Protein AF-A0A7W6MPR5-F1 (afdb_monomer)

Nearest PDB structures (foldseek):
  4wyq-assembly2_D  TM=4.934E-01  e=2.262E+00  Homo sapiens
  6t80-assembly1_B  TM=5.579E-01  e=5.886E+00  Homo sapiens
  6ww7-assembly1_E  TM=2.847E-01  e=5.260E+00  Homo sapiens

Mean predicted aligned error: 9.6 Å

Sequence (88 aa):
MIRRLLSRLFRPSAQIRQEVTVLLAMYGTKGAWLEARDRMRAAQKDARWVDDGVVRHRRRYWNSVMREIERQTGYRHQSETARRYLDP

Foldseek 3Di:
DCPVVVCVVDDDDPVLVVLLVVLCVPQNLVRSLVVLVVQLVVLVVCVVPDDPVSNVVSNVSSVSSNVVSCVVPVDDDDPPVVPVPPDD

Structure (mmCIF, N/CA/C/O backbone):
data_AF-A0A7W6MPR5-F1
#
_entry.id   AF-A0A7W6MPR5-F1
#
loop_
_atom_site.group_PDB
_atom_site.id
_atom_site.type_symbol
_atom_site.label_atom_id
_atom_site.label_alt_id
_atom_site.label_comp_id
_atom_site.label_asym_id
_atom_site.label_entity_id
_atom_site.label_seq_id
_atom_site.pdbx_PDB_ins_code
_atom_site.Cartn_x
_atom_site.Cartn_y
_atom_site.Cartn_z
_atom_site.occupancy
_atom_site.B_iso_or_equiv
_atom_site.auth_seq_id
_atom_site.auth_comp_id
_atom_site.auth_asym_id
_atom_site.auth_atom_id
_atom_site.pdbx_PDB_model_num
ATOM 1 N N . MET A 1 1 ? -18.000 15.534 -4.881 1.00 48.91 1 MET A N 1
ATOM 2 C CA . MET A 1 1 ? -18.742 14.247 -4.821 1.00 48.91 1 MET A CA 1
ATOM 3 C C . MET A 1 1 ? -18.282 13.186 -5.847 1.00 48.91 1 MET A C 1
ATOM 5 O O . MET A 1 1 ? -18.586 12.016 -5.664 1.00 48.91 1 MET A O 1
ATOM 9 N N . ILE A 1 2 ? -17.472 13.540 -6.860 1.00 45.66 2 ILE A N 1
ATOM 10 C CA . ILE A 1 2 ? -17.041 12.656 -7.974 1.00 45.66 2 ILE A CA 1
ATOM 11 C C . ILE A 1 2 ? -16.001 11.575 -7.580 1.00 45.66 2 ILE A C 1
ATOM 13 O O . ILE A 1 2 ? -15.927 10.515 -8.199 1.00 45.66 2 ILE A O 1
ATOM 17 N N . ARG A 1 3 ? -15.229 11.770 -6.498 1.00 43.59 3 ARG A N 1
ATOM 18 C CA . ARG A 1 3 ? -14.135 10.853 -6.097 1.00 43.59 3 ARG A CA 1
ATOM 19 C C . ARG A 1 3 ? -14.580 9.433 -5.701 1.00 43.59 3 ARG A C 1
ATOM 21 O O . ARG A 1 3 ? -13.797 8.508 -5.870 1.00 43.59 3 ARG A O 1
ATOM 28 N N . ARG A 1 4 ? -15.816 9.245 -5.210 1.00 46.72 4 ARG A N 1
ATOM 29 C CA . ARG A 1 4 ? -16.369 7.915 -4.857 1.00 46.72 4 ARG A CA 1
ATOM 30 C C . ARG A 1 4 ? -16.871 7.117 -6.071 1.00 46.72 4 ARG A C 1
ATOM 32 O O . ARG A 1 4 ? -17.012 5.901 -5.977 1.00 46.72 4 ARG A O 1
ATOM 39 N N . LEU A 1 5 ? -17.135 7.779 -7.199 1.00 44.19 5 LEU A N 1
ATOM 40 C CA . LEU A 1 5 ? -17.618 7.126 -8.422 1.00 44.19 5 LEU A CA 1
ATOM 41 C C . LEU A 1 5 ? -16.471 6.489 -9.219 1.00 44.19 5 LEU A C 1
ATOM 43 O O . LEU A 1 5 ? -16.605 5.361 -9.683 1.00 44.19 5 LEU A O 1
ATOM 47 N N . LEU A 1 6 ? -15.301 7.132 -9.272 1.00 47.28 6 LEU A N 1
ATOM 48 C CA . LEU A 1 6 ? -14.132 6.581 -9.974 1.00 47.28 6 LEU A CA 1
ATOM 49 C C . LEU A 1 6 ? -13.537 5.338 -9.289 1.00 47.28 6 LEU A C 1
ATOM 51 O O . LEU A 1 6 ? -12.983 4.475 -9.963 1.00 47.28 6 LEU A O 1
ATOM 55 N N . SER A 1 7 ? -13.707 5.189 -7.971 1.00 47.69 7 SER A N 1
ATOM 56 C CA . SER A 1 7 ? -13.263 3.995 -7.233 1.00 47.69 7 SER A CA 1
ATOM 57 C C . SER A 1 7 ? -14.096 2.739 -7.515 1.00 47.69 7 SER A C 1
ATOM 59 O O . SER A 1 7 ? -13.677 1.646 -7.143 1.00 47.69 7 SER A O 1
ATOM 61 N N . ARG A 1 8 ? -15.276 2.868 -8.144 1.00 47.03 8 ARG A N 1
ATOM 62 C CA . ARG A 1 8 ? -16.105 1.718 -8.551 1.00 47.03 8 ARG A CA 1
ATOM 63 C C . ARG A 1 8 ? -15.729 1.165 -9.926 1.00 47.03 8 ARG A C 1
ATOM 65 O O . ARG A 1 8 ? -15.915 -0.025 -10.146 1.00 47.03 8 ARG A O 1
ATOM 72 N N . LEU A 1 9 ? -15.187 1.997 -10.818 1.00 49.50 9 LEU A N 1
ATOM 73 C CA . LEU A 1 9 ? -14.858 1.602 -12.194 1.00 49.50 9 LEU A CA 1
ATOM 74 C C . LEU A 1 9 ? -13.532 0.836 -12.310 1.00 49.50 9 LEU A C 1
ATOM 76 O O . LEU A 1 9 ? -13.332 0.104 -13.270 1.00 49.50 9 LEU A O 1
ATOM 80 N N . PHE A 1 10 ? -12.659 0.929 -11.305 1.00 55.47 10 PHE A N 1
ATOM 81 C CA . PHE A 1 10 ? -11.404 0.182 -11.252 1.00 55.47 10 PHE A CA 1
ATOM 82 C C . PHE A 1 10 ? -11.356 -0.647 -9.973 1.00 55.47 10 PHE A C 1
ATOM 84 O O . PHE A 1 10 ? -10.779 -0.238 -8.964 1.00 55.47 10 PHE A O 1
ATOM 91 N N . ARG A 1 11 ? -11.998 -1.824 -10.001 1.00 61.03 11 ARG A N 1
ATOM 92 C CA . ARG A 1 11 ? -11.775 -2.837 -8.962 1.00 61.03 11 ARG A CA 1
ATOM 93 C C . ARG A 1 11 ? -10.273 -3.158 -8.929 1.00 61.03 11 ARG A C 1
ATOM 95 O O . ARG A 1 11 ? -9.706 -3.425 -9.988 1.00 61.03 11 ARG A O 1
ATOM 102 N N . PRO A 1 12 ? -9.629 -3.174 -7.750 1.00 65.69 12 PRO A N 1
ATOM 103 C CA . PRO A 1 12 ? -8.247 -3.619 -7.648 1.00 65.69 12 PRO A CA 1
ATOM 104 C C . PRO A 1 12 ? -8.136 -5.051 -8.170 1.00 65.69 12 PRO A C 1
ATOM 106 O O . PRO A 1 12 ? -9.060 -5.857 -7.979 1.00 65.69 12 PRO A O 1
ATOM 109 N N . SER A 1 13 ? -7.007 -5.370 -8.803 1.00 82.75 13 SER A N 1
ATOM 110 C CA . SER A 1 13 ? -6.704 -6.747 -9.183 1.00 82.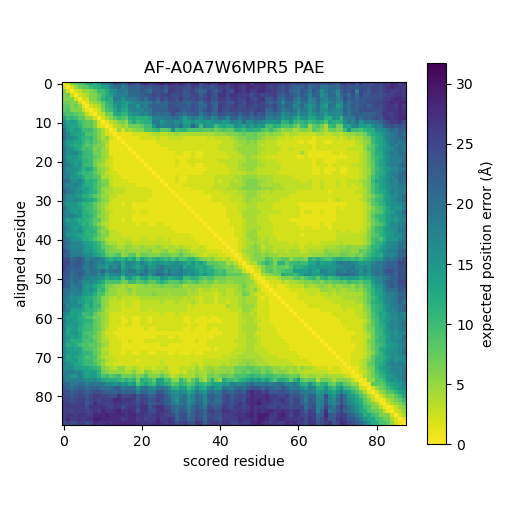75 13 SER A CA 1
ATOM 111 C C . SER A 1 13 ? -6.676 -7.645 -7.939 1.00 82.75 13 SER A C 1
ATOM 113 O O . SER A 1 13 ? -6.461 -7.173 -6.817 1.00 82.75 13 SER A O 1
ATOM 115 N N . ALA A 1 14 ? -6.900 -8.950 -8.122 1.00 87.62 14 ALA A N 1
ATOM 116 C CA . ALA A 1 14 ? -6.819 -9.916 -7.024 1.00 87.62 14 ALA A CA 1
ATOM 117 C C . ALA A 1 14 ? -5.455 -9.853 -6.312 1.00 87.62 14 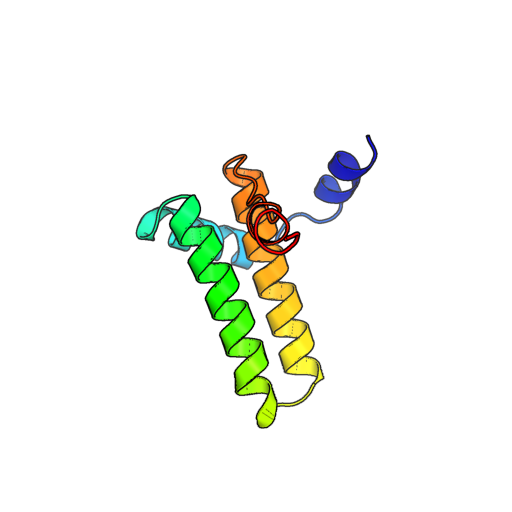ALA A C 1
ATOM 119 O O . ALA A 1 14 ? -5.403 -9.899 -5.088 1.00 87.62 14 ALA A O 1
ATOM 120 N N . GLN A 1 15 ? -4.384 -9.626 -7.078 1.00 91.25 15 GLN A N 1
ATOM 121 C CA . GLN A 1 15 ? -3.029 -9.432 -6.567 1.00 91.25 15 GLN A CA 1
ATOM 122 C C . GLN A 1 15 ? -2.928 -8.246 -5.597 1.00 91.25 15 GLN A C 1
ATOM 124 O O . GLN A 1 15 ? -2.410 -8.409 -4.499 1.00 91.25 15 GLN A O 1
ATOM 129 N N . ILE A 1 16 ? -3.463 -7.072 -5.958 1.00 93.06 16 ILE A N 1
ATOM 130 C CA . ILE A 1 16 ? -3.414 -5.889 -5.082 1.00 93.06 16 ILE A CA 1
ATOM 131 C C . ILE A 1 16 ? -4.192 -6.147 -3.791 1.00 93.06 16 ILE A C 1
ATOM 133 O O . ILE A 1 16 ? -3.730 -5.770 -2.720 1.00 93.06 16 ILE A O 1
ATOM 137 N N . ARG A 1 17 ? -5.355 -6.807 -3.869 1.00 92.25 17 ARG A N 1
ATOM 138 C CA . ARG A 1 17 ? -6.124 -7.143 -2.661 1.00 92.25 17 ARG A CA 1
ATOM 139 C C . ARG A 1 17 ? -5.341 -8.071 -1.737 1.00 92.25 17 ARG A C 1
ATOM 141 O O . ARG A 1 17 ? -5.292 -7.796 -0.545 1.00 92.25 17 ARG A O 1
ATOM 148 N N . GLN A 1 18 ? -4.713 -9.107 -2.289 1.00 93.94 18 GLN A N 1
ATOM 149 C CA . GLN A 1 18 ? -3.908 -10.045 -1.511 1.00 93.94 18 GLN A CA 1
ATOM 150 C C .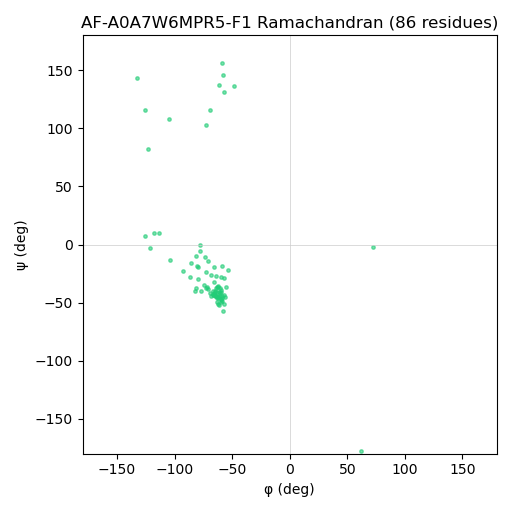 GLN A 1 18 ? -2.716 -9.348 -0.845 1.00 93.94 18 GLN A C 1
ATOM 152 O O . GLN A 1 18 ? -2.505 -9.521 0.352 1.00 93.94 18 GLN A O 1
ATOM 157 N N . GLU A 1 19 ? -1.982 -8.513 -1.588 1.00 95.44 19 GLU A N 1
ATOM 158 C CA . GLU A 1 19 ? -0.859 -7.729 -1.055 1.00 95.44 19 GLU A CA 1
ATOM 159 C C . GLU A 1 19 ? -1.307 -6.853 0.122 1.00 95.44 19 GLU A C 1
ATOM 161 O O . GLU A 1 19 ? -0.670 -6.820 1.171 1.00 95.44 19 GLU A O 1
ATOM 166 N N . VAL A 1 20 ? -2.448 -6.176 -0.025 1.00 96.50 20 VAL A N 1
ATOM 167 C CA . VAL A 1 20 ? -3.020 -5.319 1.020 1.00 96.50 20 VAL A CA 1
ATOM 168 C C . VAL A 1 20 ? -3.402 -6.134 2.249 1.00 96.50 20 VAL A C 1
ATOM 170 O O . VAL A 1 20 ? -3.080 -5.724 3.360 1.00 96.50 20 VAL A O 1
ATOM 173 N N . THR A 1 21 ? -4.037 -7.295 2.073 1.00 96.19 21 THR A N 1
ATOM 174 C CA . THR A 1 21 ? -4.381 -8.190 3.185 1.00 96.19 21 THR A CA 1
ATOM 175 C C . THR A 1 21 ? -3.137 -8.630 3.954 1.00 96.19 21 THR A C 1
ATOM 177 O O . THR A 1 21 ? -3.139 -8.570 5.182 1.00 96.19 21 THR A O 1
ATOM 180 N N . VAL A 1 22 ? -2.060 -9.001 3.255 1.00 97.06 22 VAL A N 1
ATOM 181 C CA . VAL A 1 22 ? -0.786 -9.381 3.887 1.00 97.06 22 VAL A CA 1
ATOM 182 C C . VAL A 1 22 ? -0.180 -8.202 4.649 1.00 97.06 22 VAL A C 1
ATOM 184 O O . VAL A 1 22 ? 0.154 -8.336 5.825 1.00 97.06 22 VAL A O 1
ATOM 187 N N . LEU A 1 23 ? -0.090 -7.028 4.020 1.00 97.00 23 LEU A N 1
ATOM 188 C CA . LEU A 1 23 ? 0.471 -5.837 4.661 1.00 97.00 23 LEU A CA 1
ATOM 189 C C . LEU A 1 23 ? -0.321 -5.423 5.906 1.00 97.00 23 LEU A C 1
ATOM 191 O O . LEU A 1 23 ? 0.274 -5.076 6.925 1.00 97.00 23 LEU A O 1
ATOM 195 N N . LEU A 1 24 ? -1.653 -5.475 5.843 1.00 96.38 24 LEU A N 1
ATOM 196 C CA . LEU A 1 24 ? -2.512 -5.164 6.983 1.00 96.38 24 LEU A CA 1
ATOM 197 C C . LEU A 1 24 ? -2.336 -6.171 8.120 1.00 96.38 24 LEU A C 1
ATOM 199 O O . LEU A 1 24 ? -2.269 -5.753 9.275 1.00 96.38 24 LEU A O 1
ATOM 203 N N . ALA A 1 25 ? -2.222 -7.463 7.803 1.00 95.94 25 ALA A N 1
ATOM 204 C CA . ALA A 1 25 ? -1.998 -8.506 8.800 1.00 95.94 25 ALA A CA 1
ATOM 205 C C . ALA A 1 25 ? -0.642 -8.354 9.509 1.00 95.94 25 ALA A C 1
ATOM 207 O O . ALA A 1 25 ? -0.555 -8.576 10.712 1.00 95.94 25 ALA A O 1
ATOM 208 N N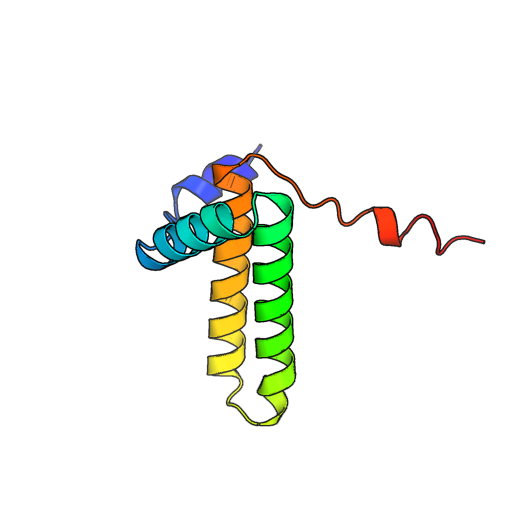 . MET A 1 26 ? 0.403 -7.949 8.781 1.00 97.12 26 MET A N 1
ATOM 209 C CA . MET A 1 26 ? 1.758 -7.834 9.331 1.00 97.12 26 MET A CA 1
ATOM 210 C C . MET A 1 26 ? 2.009 -6.525 10.086 1.00 97.12 26 MET A C 1
ATOM 212 O O . MET A 1 26 ? 2.688 -6.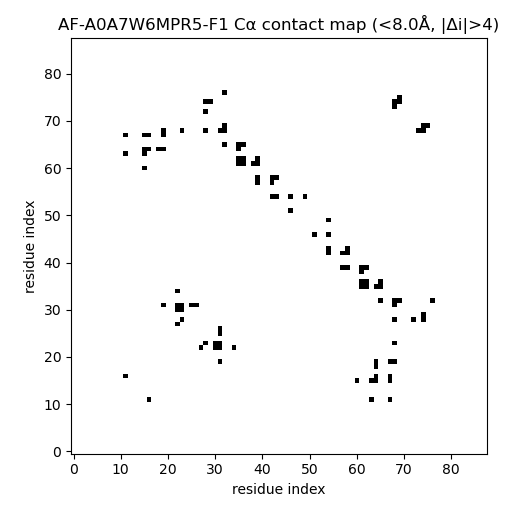527 11.109 1.00 97.12 26 MET A O 1
ATOM 216 N N . TYR A 1 27 ? 1.499 -5.400 9.580 1.00 95.19 27 TYR A N 1
ATOM 217 C CA . TYR A 1 27 ? 1.927 -4.067 10.027 1.00 95.19 27 TYR A CA 1
ATOM 218 C C . TYR A 1 27 ? 0.789 -3.202 10.586 1.00 95.19 27 TYR A C 1
ATOM 220 O O . TYR A 1 27 ? 1.018 -2.063 11.008 1.00 95.19 27 TYR A O 1
ATOM 228 N N . GLY A 1 28 ? -0.450 -3.700 10.557 1.00 92.75 28 GLY A N 1
ATOM 229 C CA . GLY A 1 28 ? -1.636 -2.900 10.844 1.00 92.75 28 GLY A CA 1
ATOM 230 C C . GLY A 1 28 ? -1.819 -1.743 9.854 1.00 92.75 28 GLY A C 1
ATOM 231 O O . GLY A 1 28 ? -1.056 -1.552 8.910 1.00 92.75 28 GLY A O 1
ATOM 232 N N . THR A 1 29 ? -2.846 -0.924 10.061 1.00 93.75 29 THR A N 1
ATOM 233 C CA . THR A 1 29 ? -3.286 0.066 9.064 1.00 93.75 29 THR A CA 1
ATOM 234 C C . THR A 1 29 ? -2.234 1.121 8.698 1.00 93.75 29 THR A C 1
ATOM 236 O O . THR A 1 29 ? -1.946 1.342 7.521 1.00 93.75 29 THR A O 1
ATOM 239 N N . LYS A 1 30 ? -1.649 1.792 9.700 1.00 93.69 30 LYS A N 1
ATOM 240 C CA . LYS A 1 30 ? -0.639 2.841 9.473 1.00 93.69 30 LYS A CA 1
ATOM 241 C C . LYS A 1 30 ? 0.665 2.246 8.940 1.00 93.69 30 LYS A C 1
ATOM 243 O O . LYS A 1 30 ? 1.263 2.825 8.036 1.00 93.69 30 LYS A O 1
ATOM 248 N N . GLY A 1 31 ? 1.092 1.109 9.494 1.00 94.06 31 GLY A N 1
ATOM 249 C CA . GLY A 1 31 ? 2.321 0.4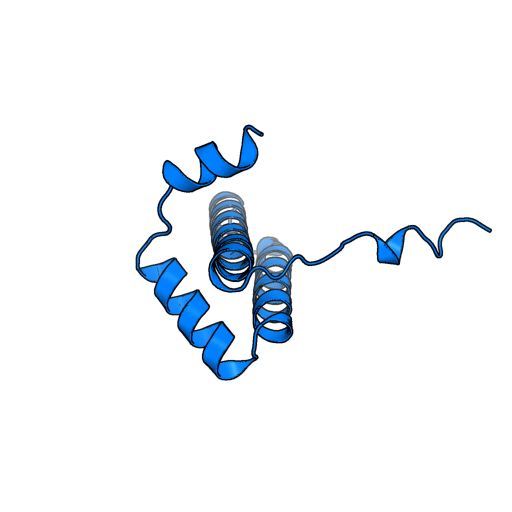35 9.086 1.00 94.06 31 GLY A CA 1
ATOM 250 C C . GLY A 1 31 ? 2.238 -0.081 7.653 1.00 94.06 31 GLY A C 1
ATOM 251 O O . GLY A 1 31 ? 3.136 0.194 6.867 1.00 94.06 31 GLY A O 1
ATOM 252 N N . ALA A 1 32 ? 1.115 -0.692 7.267 1.00 96.00 32 ALA A N 1
ATOM 253 C CA . ALA A 1 32 ? 0.874 -1.147 5.899 1.00 96.00 32 ALA A CA 1
ATOM 254 C C . ALA A 1 32 ? 0.995 -0.006 4.879 1.00 96.00 32 ALA A C 1
ATOM 256 O O . ALA A 1 32 ? 1.600 -0.169 3.819 1.00 96.00 32 ALA A O 1
ATOM 257 N N . TRP A 1 33 ? 0.433 1.166 5.197 1.00 95.56 33 TRP A N 1
ATOM 258 C CA . TRP A 1 33 ? 0.511 2.330 4.314 1.00 95.56 33 TRP A CA 1
ATOM 259 C C . TRP A 1 33 ? 1.949 2.852 4.185 1.00 95.56 33 TRP A C 1
ATOM 261 O O . TRP A 1 33 ? 2.399 3.151 3.077 1.00 95.56 33 TRP A O 1
ATOM 271 N N . LEU A 1 34 ? 2.682 2.944 5.301 1.00 94.81 34 LEU A N 1
ATOM 272 C CA . LEU A 1 34 ? 4.083 3.380 5.301 1.00 94.81 34 LEU A CA 1
ATOM 273 C C . LEU A 1 34 ? 4.977 2.407 4.528 1.00 94.81 34 LEU A C 1
ATOM 275 O O . LEU A 1 34 ? 5.747 2.853 3.681 1.00 94.81 34 LEU A O 1
ATOM 279 N N . GLU A 1 35 ? 4.802 1.104 4.736 1.00 96.00 35 GLU A N 1
ATOM 280 C CA . GLU A 1 35 ? 5.532 0.053 4.026 1.00 96.00 35 GLU A CA 1
ATOM 281 C C . GLU A 1 35 ? 5.288 0.135 2.511 1.00 96.00 35 GLU A C 1
ATOM 283 O O . GLU A 1 35 ? 6.229 0.160 1.716 1.00 96.00 35 GLU A O 1
ATOM 288 N N . ALA A 1 36 ? 4.029 0.282 2.084 1.00 94.81 36 ALA A N 1
ATOM 289 C CA . ALA A 1 36 ? 3.700 0.466 0.670 1.00 94.81 36 ALA A CA 1
ATOM 290 C C . ALA A 1 36 ? 4.339 1.741 0.079 1.00 94.81 36 ALA A C 1
ATOM 292 O O . ALA A 1 36 ? 4.805 1.734 -1.067 1.00 94.81 36 ALA A O 1
ATOM 293 N N . ARG A 1 37 ? 4.407 2.835 0.853 1.00 93.75 37 ARG A N 1
ATOM 294 C CA . ARG A 1 37 ? 5.094 4.070 0.441 1.00 93.75 37 ARG A CA 1
ATOM 295 C C . ARG A 1 37 ? 6.600 3.863 0.310 1.00 93.75 37 ARG A C 1
ATOM 297 O O . ARG A 1 37 ? 7.202 4.372 -0.638 1.00 93.75 37 ARG A O 1
ATOM 304 N N . ASP A 1 38 ? 7.213 3.152 1.242 1.00 93.31 38 ASP A N 1
ATOM 305 C CA . ASP A 1 38 ? 8.658 2.954 1.250 1.00 93.31 38 ASP A CA 1
ATOM 306 C C . ASP A 1 38 ? 9.089 2.006 0.124 1.00 93.31 38 ASP A C 1
ATOM 308 O O . ASP A 1 38 ? 10.048 2.316 -0.586 1.00 93.31 38 ASP A O 1
ATOM 312 N N . ARG A 1 39 ? 8.297 0.973 -0.190 1.00 91.88 39 ARG A N 1
ATOM 313 C CA . ARG A 1 39 ? 8.488 0.150 -1.401 1.00 91.88 39 ARG A CA 1
ATOM 314 C C . ARG A 1 39 ? 8.324 0.944 -2.695 1.00 91.88 39 ARG A C 1
ATOM 316 O O . ARG A 1 39 ? 9.079 0.737 -3.647 1.00 91.88 39 ARG A O 1
ATOM 323 N N . MET A 1 40 ? 7.396 1.904 -2.736 1.00 91.06 40 MET A N 1
ATOM 324 C CA . MET A 1 40 ? 7.298 2.835 -3.866 1.00 91.06 40 MET A CA 1
ATOM 325 C C . MET A 1 40 ? 8.571 3.679 -4.015 1.00 91.06 40 MET A C 1
ATOM 327 O O . MET A 1 40 ? 9.056 3.854 -5.132 1.00 91.06 40 MET A O 1
ATOM 331 N N . ARG A 1 41 ? 9.116 4.201 -2.909 1.00 88.94 41 ARG A N 1
ATOM 332 C CA . ARG A 1 41 ? 10.361 4.988 -2.912 1.00 88.94 41 ARG A CA 1
ATOM 333 C C . ARG A 1 41 ? 11.571 4.141 -3.300 1.00 88.94 41 ARG A C 1
ATOM 335 O O . ARG A 1 41 ? 12.405 4.621 -4.060 1.00 88.94 41 ARG A O 1
ATOM 342 N N . ALA A 1 42 ? 11.654 2.899 -2.829 1.00 87.38 42 ALA A N 1
A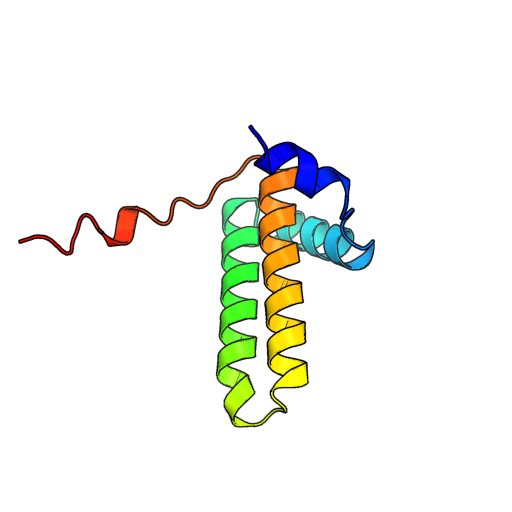TOM 343 C CA . ALA A 1 42 ? 12.699 1.956 -3.225 1.00 87.38 42 ALA A CA 1
ATOM 344 C C . ALA A 1 42 ? 12.660 1.709 -4.739 1.00 87.38 42 ALA A C 1
ATOM 346 O O . ALA A 1 42 ? 13.655 1.929 -5.421 1.00 87.38 42 ALA A O 1
ATOM 347 N N . ALA A 1 43 ? 11.475 1.434 -5.296 1.00 83.06 43 ALA A N 1
ATOM 348 C CA . ALA A 1 43 ? 11.303 1.270 -6.739 1.00 83.06 43 ALA A CA 1
ATOM 349 C C . ALA A 1 43 ? 11.702 2.517 -7.559 1.00 83.06 43 ALA A C 1
ATOM 351 O O . ALA A 1 43 ? 12.087 2.385 -8.717 1.00 83.06 43 ALA A O 1
ATOM 352 N N . GLN A 1 44 ? 11.606 3.719 -6.979 1.00 79.81 44 GLN A N 1
ATOM 353 C CA . GLN A 1 44 ? 12.082 4.962 -7.599 1.00 79.81 44 GLN A CA 1
ATOM 354 C C . GLN A 1 44 ? 13.596 5.161 -7.474 1.00 79.81 44 GLN A C 1
ATOM 356 O O . GLN A 1 44 ? 14.181 5.806 -8.334 1.00 79.81 44 GLN A O 1
ATOM 361 N N . LYS A 1 45 ? 14.235 4.650 -6.418 1.00 80.00 45 LYS A N 1
ATOM 362 C CA . LYS A 1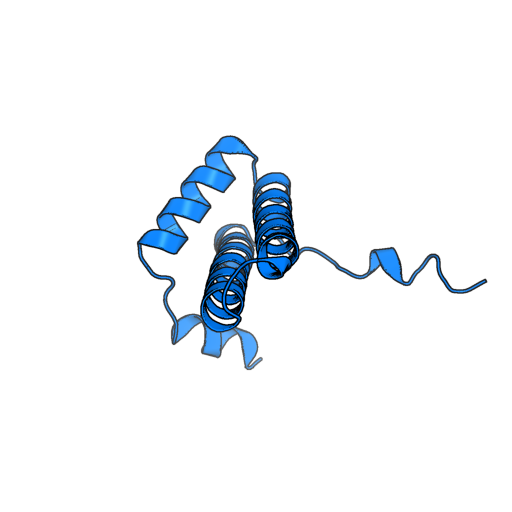 45 ? 15.695 4.718 -6.253 1.00 80.00 45 LYS A CA 1
ATOM 363 C C . LYS A 1 45 ? 16.406 3.694 -7.135 1.00 80.00 45 LYS A C 1
ATOM 365 O O . LYS A 1 45 ? 17.395 4.035 -7.780 1.00 80.00 45 LYS A O 1
ATOM 370 N N . ASP A 1 46 ? 15.847 2.491 -7.233 1.00 68.94 46 ASP A N 1
ATOM 371 C CA . ASP A 1 46 ? 16.351 1.423 -8.104 1.00 68.94 46 ASP A CA 1
ATOM 372 C C . ASP A 1 46 ? 16.224 1.780 -9.594 1.00 68.94 46 ASP A C 1
ATOM 374 O O . ASP A 1 46 ? 16.951 1.247 -10.428 1.00 68.94 46 ASP A O 1
ATOM 378 N N . ALA A 1 47 ? 15.357 2.745 -9.928 1.00 61.47 47 ALA A N 1
ATOM 379 C CA . ALA A 1 47 ? 15.175 3.293 -11.272 1.00 61.47 47 ALA A CA 1
ATOM 380 C C . ALA A 1 47 ? 16.468 3.794 -11.927 1.00 61.47 47 ALA A C 1
ATOM 382 O O . ALA A 1 47 ? 16.538 3.871 -13.146 1.00 61.47 47 ALA A O 1
ATOM 383 N N . ARG A 1 48 ? 17.507 4.109 -11.142 1.00 61.09 48 ARG A N 1
ATOM 384 C CA . ARG A 1 48 ? 18.806 4.542 -11.674 1.00 61.09 48 ARG A CA 1
ATOM 385 C C . ARG A 1 48 ? 19.457 3.501 -12.602 1.00 61.09 48 ARG A C 1
ATOM 387 O O . ARG A 1 48 ? 20.327 3.870 -13.382 1.00 61.09 48 ARG A O 1
ATOM 394 N N . TRP A 1 49 ? 19.027 2.239 -12.532 1.00 63.62 49 TRP A N 1
ATOM 395 C CA . TRP A 1 49 ? 19.581 1.117 -13.298 1.00 63.62 49 TRP A CA 1
ATOM 396 C C . TRP A 1 49 ? 18.531 0.333 -14.103 1.00 63.62 49 TRP A C 1
ATOM 398 O O . TRP A 1 49 ? 18.845 -0.723 -14.646 1.00 63.62 49 TRP A O 1
ATOM 408 N N . VAL A 1 50 ? 17.279 0.804 -14.158 1.00 65.44 50 VAL A N 1
ATOM 409 C CA . VAL A 1 50 ? 16.142 0.054 -14.716 1.00 65.44 50 VAL A CA 1
ATOM 410 C C . VAL A 1 50 ? 15.342 0.935 -15.675 1.00 65.44 50 VAL A C 1
ATOM 412 O O . VAL A 1 50 ? 15.149 2.115 -15.414 1.00 65.44 50 VAL A O 1
ATOM 415 N N . ASP A 1 51 ? 14.835 0.338 -16.755 1.00 77.88 51 ASP A N 1
ATOM 416 C CA . ASP A 1 51 ? 13.980 0.982 -17.760 1.00 77.88 51 ASP A CA 1
ATOM 417 C C . ASP A 1 51 ? 12.803 1.791 -17.161 1.00 77.88 51 ASP A C 1
ATOM 419 O O . ASP A 1 51 ? 12.070 1.330 -16.273 1.00 77.88 51 ASP A O 1
ATOM 423 N N . ASP A 1 52 ? 12.571 2.987 -17.709 1.00 79.69 52 ASP A N 1
ATOM 424 C CA . ASP A 1 52 ? 11.536 3.939 -17.277 1.00 79.69 52 ASP A CA 1
ATOM 425 C C . ASP A 1 52 ? 10.108 3.362 -17.294 1.00 79.69 52 ASP A C 1
ATOM 427 O O . ASP A 1 52 ? 9.224 3.789 -16.532 1.00 79.69 52 ASP A O 1
ATOM 431 N N . GLY A 1 53 ? 9.827 2.401 -18.175 1.00 81.00 53 GLY A N 1
ATOM 432 C CA . GLY A 1 53 ? 8.558 1.681 -18.240 1.00 81.00 53 GLY A CA 1
ATOM 433 C C . GLY A 1 53 ? 8.311 0.835 -16.992 1.00 81.00 53 GLY A C 1
ATOM 434 O O . GLY A 1 53 ? 7.223 0.896 -16.405 1.00 81.00 53 GLY A O 1
ATOM 435 N N . VAL A 1 54 ? 9.335 0.120 -16.527 1.00 81.62 54 VAL A N 1
ATOM 436 C CA . VAL A 1 54 ? 9.270 -0.725 -15.324 1.00 81.62 54 VAL A CA 1
ATOM 437 C C . VAL A 1 54 ? 9.063 0.133 -14.078 1.00 81.62 54 VAL A C 1
ATOM 439 O O . VAL A 1 54 ? 8.219 -0.179 -13.231 1.00 81.62 54 VAL A O 1
ATOM 442 N N . VAL A 1 55 ? 9.766 1.261 -13.989 1.00 83.56 55 VAL A N 1
ATOM 443 C CA . VAL A 1 55 ? 9.653 2.209 -12.871 1.00 83.56 55 VAL A CA 1
ATOM 444 C C . VAL A 1 55 ? 8.246 2.801 -12.804 1.00 83.56 55 VAL A C 1
ATOM 446 O O . VAL A 1 55 ? 7.613 2.814 -11.740 1.00 83.56 55 VAL A O 1
ATOM 449 N N . ARG A 1 56 ? 7.696 3.235 -13.948 1.00 85.25 56 ARG A N 1
ATOM 450 C CA . ARG A 1 56 ? 6.312 3.735 -14.028 1.00 85.25 56 ARG A CA 1
ATOM 451 C C . ARG A 1 56 ? 5.296 2.665 -13.645 1.00 85.25 56 ARG A C 1
ATOM 453 O O . ARG A 1 56 ? 4.345 2.982 -12.925 1.00 85.25 56 ARG A O 1
ATOM 460 N N . HIS A 1 57 ? 5.493 1.423 -14.082 1.00 86.62 57 HIS A N 1
ATOM 461 C CA . HIS A 1 57 ? 4.613 0.313 -13.724 1.00 86.62 57 HIS A CA 1
ATOM 462 C C . HIS A 1 57 ? 4.626 0.047 -12.211 1.00 86.62 57 HIS A C 1
ATOM 464 O O . HIS A 1 57 ? 3.571 0.084 -11.574 1.00 86.62 57 HIS A O 1
ATOM 470 N N . ARG A 1 58 ? 5.811 -0.105 -11.604 1.00 87.12 58 ARG A N 1
ATOM 471 C CA . ARG A 1 58 ? 5.965 -0.327 -10.152 1.00 87.12 58 ARG A CA 1
ATOM 472 C C . ARG A 1 58 ? 5.390 0.822 -9.330 1.00 87.12 58 ARG A C 1
ATOM 474 O O . ARG A 1 58 ? 4.692 0.596 -8.342 1.00 87.12 58 ARG A O 1
ATOM 481 N N . ARG A 1 59 ? 5.602 2.067 -9.764 1.00 88.31 59 ARG A N 1
ATOM 482 C CA . ARG A 1 59 ? 5.003 3.242 -9.119 1.00 88.31 59 ARG A CA 1
ATOM 483 C C . ARG A 1 59 ? 3.475 3.189 -9.159 1.00 88.31 59 ARG A C 1
ATOM 485 O O . ARG A 1 59 ? 2.832 3.497 -8.155 1.00 88.31 59 ARG A O 1
ATOM 492 N N . ARG A 1 60 ? 2.868 2.828 -10.294 1.00 90.00 60 ARG A N 1
ATOM 493 C CA . ARG A 1 60 ? 1.402 2.688 -10.401 1.00 90.00 60 ARG A CA 1
ATOM 494 C C . ARG A 1 60 ? 0.879 1.557 -9.515 1.00 90.00 60 ARG A C 1
ATOM 496 O O . ARG A 1 60 ? -0.151 1.742 -8.866 1.00 90.00 60 ARG A O 1
ATOM 503 N N . TYR A 1 61 ? 1.603 0.441 -9.451 1.00 92.25 61 TYR A N 1
ATOM 504 C CA . TYR A 1 61 ? 1.272 -0.687 -8.585 1.00 92.25 61 TYR A CA 1
ATOM 505 C C . TYR A 1 61 ? 1.205 -0.265 -7.111 1.00 92.25 61 TYR A C 1
ATOM 507 O O . TYR A 1 61 ? 0.137 -0.342 -6.506 1.00 92.25 61 TYR A O 1
ATOM 515 N N . TRP A 1 62 ? 2.284 0.299 -6.556 1.00 94.12 62 TRP A N 1
ATOM 516 C CA . TRP A 1 62 ? 2.319 0.688 -5.138 1.00 94.12 62 TRP A CA 1
ATOM 517 C C . TRP A 1 62 ? 1.342 1.815 -4.786 1.00 94.12 62 TRP A C 1
ATOM 519 O O . TRP A 1 62 ? 0.755 1.812 -3.706 1.00 94.12 62 TRP A O 1
ATOM 529 N N . ASN A 1 63 ? 1.073 2.738 -5.716 1.00 92.25 63 ASN A N 1
ATOM 530 C CA . ASN A 1 63 ? -0.008 3.713 -5.535 1.00 92.25 63 ASN A CA 1
ATOM 531 C C . ASN A 1 63 ? -1.386 3.054 -5.430 1.00 92.25 63 ASN A C 1
ATOM 533 O O . ASN A 1 63 ? -2.240 3.524 -4.680 1.00 92.25 63 ASN A O 1
ATOM 537 N N . SER A 1 64 ? -1.614 1.981 -6.183 1.00 93.69 64 SER A N 1
ATOM 538 C CA . SER A 1 64 ? -2.871 1.238 -6.125 1.00 93.69 64 SER A CA 1
ATOM 539 C C . SER A 1 64 ? -3.000 0.469 -4.810 1.00 93.69 64 SER A C 1
ATOM 541 O O . SER A 1 64 ? -4.077 0.482 -4.222 1.00 93.69 64 SER A O 1
ATOM 543 N N . VAL A 1 65 ? -1.901 -0.103 -4.304 1.00 94.75 65 VAL A N 1
ATOM 544 C CA . VAL A 1 65 ? -1.836 -0.732 -2.972 1.00 94.75 65 VAL A CA 1
ATOM 545 C C . VAL A 1 65 ? -2.168 0.276 -1.867 1.00 94.75 65 VAL A C 1
ATOM 547 O O . VAL A 1 65 ? -3.060 0.017 -1.064 1.00 94.75 65 VAL A O 1
ATOM 550 N N . MET A 1 66 ? -1.541 1.460 -1.861 1.00 94.38 66 MET A N 1
ATOM 551 C CA . MET A 1 66 ? -1.840 2.506 -0.868 1.00 94.38 66 MET A CA 1
ATOM 552 C C . MET A 1 66 ? -3.313 2.932 -0.903 1.00 94.38 66 MET A C 1
ATOM 554 O O . MET A 1 66 ? -3.965 2.981 0.136 1.00 94.38 66 MET A O 1
ATOM 558 N N . ARG A 1 67 ? -3.873 3.175 -2.095 1.00 92.12 67 ARG A N 1
ATOM 559 C CA . ARG A 1 67 ? -5.298 3.526 -2.243 1.00 92.12 67 ARG A CA 1
ATOM 560 C C . ARG A 1 67 ? -6.227 2.416 -1.768 1.00 92.12 67 ARG A C 1
ATOM 562 O O . ARG A 1 67 ? -7.302 2.703 -1.249 1.00 92.12 67 ARG A O 1
ATOM 569 N N . GLU A 1 68 ? -5.843 1.163 -1.971 1.00 94.25 68 GLU A N 1
ATOM 570 C CA . GLU A 1 68 ? -6.634 0.021 -1.533 1.00 94.25 68 GLU A CA 1
ATOM 571 C C . GLU A 1 68 ? -6.588 -0.156 -0.011 1.00 94.25 68 GLU A C 1
ATOM 573 O O . GLU A 1 68 ? -7.633 -0.411 0.586 1.00 94.25 68 GLU A O 1
ATOM 578 N N . ILE A 1 69 ? -5.439 0.089 0.631 1.00 94.00 69 ILE A N 1
ATOM 579 C CA . ILE A 1 69 ? -5.335 0.183 2.097 1.00 94.00 69 ILE A CA 1
ATOM 580 C C . ILE A 1 69 ? -6.289 1.262 2.619 1.00 94.00 69 ILE A C 1
ATOM 582 O O . ILE A 1 69 ? -7.105 0.992 3.502 1.00 94.00 69 ILE A O 1
ATOM 586 N N . GLU A 1 70 ? -6.240 2.468 2.048 1.00 93.00 70 GLU A N 1
ATOM 587 C CA . GLU A 1 70 ? -7.120 3.581 2.433 1.00 93.00 70 GLU A CA 1
ATOM 588 C C . GLU A 1 70 ? -8.603 3.231 2.228 1.00 93.00 70 GLU A C 1
ATOM 590 O O . GLU A 1 70 ? -9.450 3.555 3.062 1.00 93.00 70 GLU A O 1
ATOM 595 N N . ARG A 1 71 ? -8.932 2.525 1.137 1.00 90.75 71 ARG A N 1
ATOM 596 C CA . ARG A 1 71 ? -10.302 2.093 0.832 1.00 90.75 71 ARG A CA 1
ATOM 597 C C . ARG A 1 71 ? -10.814 1.037 1.810 1.00 90.75 71 ARG A C 1
ATOM 599 O O . ARG A 1 71 ? -11.971 1.132 2.212 1.00 90.75 71 ARG A O 1
ATOM 606 N N . GLN A 1 72 ? -10.002 0.034 2.148 1.00 91.81 72 GLN A N 1
ATOM 607 C CA . GLN A 1 72 ? -10.409 -1.066 3.032 1.00 91.81 72 GLN A CA 1
ATOM 608 C C . GLN A 1 72 ? -10.490 -0.638 4.500 1.00 91.81 72 GLN A C 1
ATOM 610 O O . GLN A 1 72 ? -11.360 -1.109 5.223 1.00 91.81 72 GLN A O 1
ATOM 615 N N . THR A 1 73 ? -9.606 0.260 4.936 1.00 90.50 73 THR A N 1
ATOM 616 C CA . THR A 1 73 ? -9.470 0.618 6.359 1.00 90.50 73 THR A CA 1
ATOM 617 C C . THR A 1 73 ? -10.09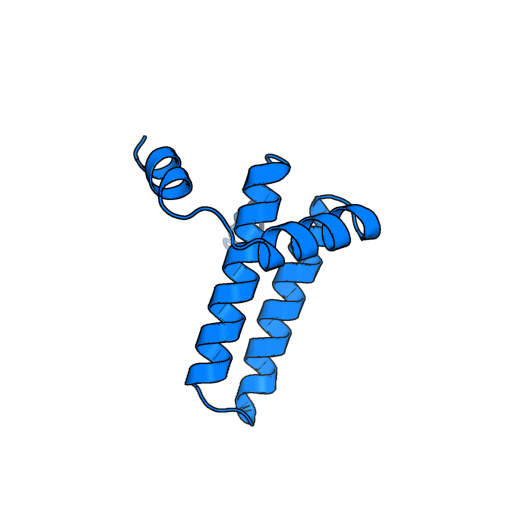0 1.963 6.726 1.00 90.50 73 THR A C 1
ATOM 619 O O . THR A 1 73 ? -10.214 2.280 7.905 1.00 90.50 73 THR A O 1
ATOM 622 N N . GLY A 1 74 ? -10.432 2.798 5.740 1.00 88.75 74 GLY A N 1
ATOM 623 C CA . GLY A 1 74 ? -10.861 4.180 5.970 1.00 88.75 74 GLY A CA 1
ATOM 624 C C . GLY A 1 74 ? -9.731 5.123 6.403 1.00 88.75 74 GLY A C 1
ATOM 625 O O . GLY A 1 74 ? -9.967 6.324 6.551 1.00 88.75 74 GLY A O 1
ATOM 626 N N . TYR A 1 75 ? -8.507 4.613 6.576 1.00 87.50 75 TYR A N 1
ATOM 627 C CA . TYR A 1 75 ? -7.337 5.418 6.900 1.00 87.50 75 TYR A CA 1
ATOM 628 C C . TYR A 1 75 ? -7.052 6.424 5.793 1.00 87.50 75 TYR A C 1
ATOM 630 O O . TYR A 1 75 ? -7.114 6.107 4.608 1.00 87.50 75 TYR A O 1
ATOM 638 N N . ARG A 1 76 ? -6.720 7.653 6.185 1.00 83.56 76 ARG A N 1
ATOM 639 C CA . ARG A 1 76 ? -6.243 8.694 5.278 1.00 83.56 76 ARG A CA 1
ATOM 640 C C . ARG A 1 76 ? -4.929 9.215 5.807 1.00 83.56 76 ARG A C 1
ATOM 642 O O . ARG A 1 76 ? -4.892 9.821 6.877 1.00 83.56 76 ARG A O 1
ATOM 649 N N . HIS A 1 77 ? -3.860 9.009 5.051 1.00 76.62 77 HIS A N 1
ATOM 650 C CA . HIS A 1 77 ? -2.587 9.610 5.399 1.00 76.62 77 HIS A CA 1
ATOM 651 C C . HIS A 1 77 ? -2.650 11.116 5.109 1.00 76.62 77 HIS A C 1
ATOM 653 O O . HIS A 1 77 ? -2.598 11.544 3.955 1.00 76.62 77 HIS A O 1
ATOM 659 N N . GLN A 1 78 ? -2.814 11.932 6.153 1.00 69.88 78 GLN A N 1
ATOM 660 C CA . GLN A 1 78 ? -2.759 13.385 6.022 1.00 69.88 78 GLN A CA 1
ATOM 661 C C . GLN A 1 78 ? -1.321 13.794 5.702 1.00 69.88 78 GLN A C 1
ATOM 663 O O . GLN A 1 78 ? -0.410 13.595 6.498 1.00 69.88 78 GLN A O 1
ATOM 668 N N . SER A 1 79 ? -1.113 14.365 4.518 1.00 56.22 79 SER A N 1
ATOM 669 C CA . SER A 1 79 ? 0.184 14.913 4.098 1.00 56.22 79 SER A CA 1
ATOM 670 C C . SER A 1 79 ? 0.472 16.293 4.717 1.00 56.22 79 SER A C 1
ATOM 672 O O . SER A 1 79 ? 1.503 16.893 4.429 1.00 56.22 79 SER A O 1
ATOM 674 N N . GLU A 1 80 ? -0.448 16.825 5.529 1.00 46.28 80 GLU A N 1
ATOM 675 C CA . GLU A 1 80 ? -0.472 18.238 5.931 1.00 46.28 80 GLU A CA 1
ATOM 676 C C . GLU A 1 80 ? 0.472 18.604 7.081 1.00 46.28 80 GLU A C 1
ATOM 678 O O . GLU A 1 80 ? 0.737 19.785 7.292 1.00 46.28 80 GLU A O 1
ATOM 683 N N . THR A 1 81 ? 1.088 17.645 7.769 1.00 44.25 81 THR A N 1
ATOM 684 C CA . THR A 1 81 ? 2.054 17.969 8.833 1.00 44.25 81 THR A CA 1
ATOM 685 C C . THR A 1 81 ? 3.401 18.486 8.317 1.00 44.25 81 THR A C 1
ATOM 687 O O . THR A 1 81 ? 4.174 19.015 9.106 1.00 44.25 81 THR A O 1
ATOM 690 N N . ALA A 1 82 ? 3.687 18.400 7.012 1.00 41.66 82 ALA A N 1
ATOM 691 C CA . ALA A 1 82 ? 4.943 18.905 6.445 1.00 41.66 82 ALA A CA 1
ATOM 692 C C . ALA A 1 82 ? 4.915 20.403 6.076 1.00 41.66 82 ALA A C 1
ATOM 694 O O . ALA A 1 82 ? 5.976 20.985 5.885 1.00 41.66 82 ALA A O 1
ATOM 695 N N . ARG A 1 83 ? 3.739 21.043 5.972 1.00 42.78 83 ARG A N 1
ATOM 696 C CA . ARG A 1 83 ? 3.644 22.486 5.654 1.00 42.78 83 ARG A CA 1
ATOM 697 C C . ARG A 1 83 ? 3.582 23.389 6.883 1.00 42.78 83 ARG A C 1
ATOM 699 O O . ARG A 1 83 ? 3.963 24.542 6.784 1.00 42.78 83 ARG A O 1
ATOM 706 N N . ARG A 1 84 ? 3.165 22.876 8.044 1.00 40.88 84 ARG A N 1
ATOM 707 C CA . ARG A 1 84 ? 3.013 23.689 9.267 1.00 40.88 84 ARG A CA 1
ATOM 708 C C . ARG A 1 84 ? 4.318 24.020 10.002 1.00 40.88 84 ARG A C 1
ATOM 710 O O . ARG A 1 84 ? 4.268 24.770 10.962 1.00 40.88 84 ARG A O 1
ATOM 717 N N . TYR A 1 85 ? 5.452 23.471 9.563 1.00 43.41 85 TYR A N 1
ATOM 718 C CA . TYR A 1 85 ? 6.781 23.727 10.139 1.00 43.41 85 TYR A CA 1
ATOM 719 C C . TYR A 1 85 ? 7.726 24.475 9.178 1.00 43.41 85 TYR A C 1
ATOM 721 O O . TYR A 1 85 ? 8.923 24.541 9.439 1.00 43.41 85 TYR A O 1
ATOM 729 N N . LEU A 1 86 ? 7.215 24.990 8.053 1.00 47.03 86 LEU A N 1
ATOM 730 C CA . LEU A 1 86 ? 8.003 25.717 7.045 1.00 47.03 86 LEU A CA 1
ATOM 731 C C . LEU A 1 86 ? 7.562 27.178 6.846 1.00 47.03 86 LEU A C 1
ATOM 733 O O . LEU A 1 86 ? 8.073 27.820 5.935 1.00 47.03 86 LEU A O 1
ATOM 737 N N . ASP A 1 87 ? 6.680 27.703 7.700 1.00 40.12 87 ASP A N 1
ATOM 738 C CA . ASP A 1 87 ? 6.456 29.148 7.830 1.00 40.12 87 ASP A CA 1
ATOM 739 C C . ASP A 1 87 ? 7.129 29.626 9.134 1.00 40.12 87 ASP A C 1
ATOM 741 O O . ASP A 1 87 ? 6.662 29.233 10.209 1.00 40.12 87 ASP A O 1
ATOM 745 N N . PRO A 1 88 ? 8.251 30.374 9.067 1.00 48.62 88 PRO A N 1
ATOM 746 C CA . PRO A 1 88 ? 8.765 31.154 10.193 1.00 48.62 88 PRO A CA 1
ATOM 747 C C . PRO A 1 88 ? 7.890 32.377 10.505 1.00 48.62 88 PRO A C 1
ATOM 749 O O . PRO A 1 88 ? 7.273 32.933 9.567 1.00 48.62 88 PRO A O 1
#

Radius of gyration: 14.79 Å; Cα contacts (8 Å, |Δi|>4): 57; chains: 1; bounding box: 38×41×29 Å

Solvent-accessible surface area (backbone atoms only — not comparable to full-atom values): 5167 Å² total; per-residue (Å²): 129,66,75,70,57,62,61,67,78,57,69,73,52,72,64,46,52,52,54,36,53,52,34,36,74,76,45,36,73,69,44,27,45,50,52,34,50,50,54,32,51,50,48,60,60,57,34,83,82,45,61,69,66,59,36,52,49,52,42,53,50,30,53,50,34,39,52,47,46,29,66,76,70,68,53,73,89,75,75,64,77,72,61,77,77,72,69,133

pLDDT: mean 78.16, std 19.4, range [40.12, 97.12]

Organism: NCBI:txid1522175

Secondary structure (DSSP, 8-state):
-THHHHHHHSPPPHHHHHHHHHHHHHHHHHHHHHHHHHHHHHHHHGGGGS-HHHHHHHHHHHHHHHHHHHHHH-----GGGGTTTS--